Protein AF-A0A7J9QYI3-F1 (afdb_monomer_lite)

Foldseek 3Di:
DDWDDPPPPRDIDDPDDDDCVQQPDPPPPHHQDPVNSVVSVVVRVVVD

pLDDT: mean 93.93, std 4.89, range [80.44, 98.12]

Sequence (48 aa):
MKYKKLGKSGIKVSEIGFGAWTIGLDWWGKKIEEDEAKRMLKKAYDLG

Structure (mmCIF, N/CA/C/O backbone):
data_AF-A0A7J9QYI3-F1
#
_entry.id   AF-A0A7J9QYI3-F1
#
loop_
_atom_site.group_PDB
_atom_site.id
_atom_site.type_symbol
_atom_site.label_atom_id
_atom_site.label_alt_id
_atom_site.label_comp_id
_atom_site.label_asym_id
_atom_site.label_entity_id
_atom_site.label_seq_id
_atom_site.pdbx_PDB_ins_code
_atom_site.Cartn_x
_atom_site.Cartn_y
_atom_site.Cartn_z
_atom_site.occupancy
_atom_site.B_iso_or_equiv
_atom_site.auth_seq_id
_atom_site.auth_comp_id
_atom_site.auth_asym_id
_atom_site.auth_atom_id
_atom_site.pdbx_PDB_model_num
ATOM 1 N N . MET A 1 1 ? -7.465 -6.360 8.114 1.00 88.38 1 MET A N 1
ATOM 2 C CA . MET A 1 1 ? -6.569 -5.259 8.524 1.00 88.38 1 MET A CA 1
ATOM 3 C C . MET A 1 1 ? -7.181 -4.457 9.672 1.00 88.38 1 MET A C 1
ATOM 5 O O . MET A 1 1 ? -8.404 -4.427 9.781 1.00 88.38 1 MET A O 1
ATOM 9 N N . LYS A 1 2 ? -6.369 -3.825 10.531 1.00 95.50 2 LYS A N 1
ATOM 10 C CA . LYS A 1 2 ? -6.840 -2.817 11.501 1.00 95.50 2 LYS A CA 1
ATOM 11 C C . LYS A 1 2 ? -6.785 -1.426 10.865 1.00 95.50 2 LYS A C 1
ATOM 13 O O . LYS A 1 2 ? -5.872 -1.153 10.092 1.00 95.50 2 LYS A O 1
ATOM 18 N N . TYR A 1 3 ? -7.734 -0.556 11.216 1.00 96.62 3 TYR A N 1
ATOM 19 C CA . TYR A 1 3 ? -7.839 0.799 10.667 1.00 96.62 3 TYR A CA 1
ATOM 20 C C . TYR A 1 3 ? -7.857 1.858 11.770 1.00 96.62 3 TYR A C 1
ATOM 22 O O . TYR A 1 3 ? -8.486 1.670 12.813 1.00 96.62 3 TYR A O 1
ATOM 30 N N . LYS A 1 4 ? -7.224 3.005 11.510 1.00 97.31 4 LYS A N 1
ATOM 31 C CA . LYS A 1 4 ? -7.198 4.180 12.391 1.00 97.31 4 LYS A CA 1
ATOM 32 C C . LYS A 1 4 ? -7.615 5.445 11.655 1.00 97.31 4 LYS A C 1
ATOM 34 O O . LYS A 1 4 ? -7.474 5.557 10.441 1.00 97.31 4 LYS A O 1
ATOM 39 N N . LYS A 1 5 ? -8.135 6.420 12.405 1.00 98.12 5 LYS A N 1
ATOM 40 C CA . LYS A 1 5 ? -8.431 7.754 11.873 1.00 98.12 5 LYS A CA 1
ATOM 41 C C . LYS A 1 5 ? -7.119 8.498 11.615 1.00 98.12 5 LYS A C 1
ATOM 43 O O . LYS A 1 5 ? -6.290 8.609 12.517 1.00 98.12 5 LYS A O 1
ATOM 48 N N . LEU A 1 6 ? -6.947 9.030 10.409 1.00 97.56 6 LEU A N 1
ATOM 49 C CA . LEU A 1 6 ? -5.770 9.804 10.033 1.00 97.56 6 LEU A CA 1
ATOM 50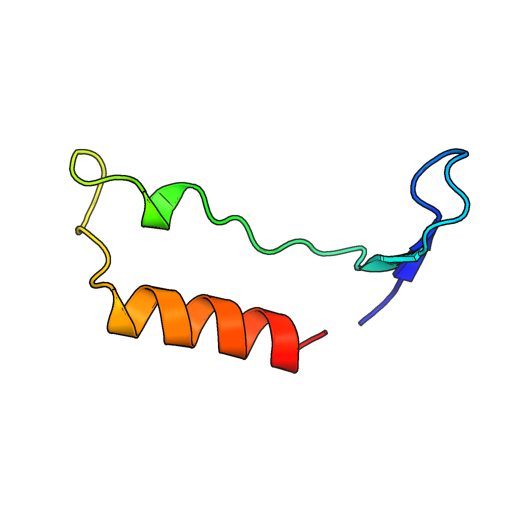 C C . LEU A 1 6 ? -5.866 11.218 10.622 1.00 97.56 6 LEU A C 1
ATOM 52 O O . LEU A 1 6 ? -6.451 12.128 10.026 1.00 97.56 6 LEU A O 1
ATOM 56 N N . GLY A 1 7 ? -5.331 11.394 11.829 1.00 96.69 7 GLY A N 1
ATOM 57 C CA . GLY A 1 7 ? -5.345 12.670 12.543 1.00 96.69 7 GLY A CA 1
ATOM 58 C C . GLY A 1 7 ? -6.758 13.254 12.661 1.00 96.69 7 GLY A C 1
ATOM 59 O O . GLY A 1 7 ? -7.697 12.589 13.105 1.00 96.69 7 GLY A O 1
ATOM 60 N N . LYS A 1 8 ? -6.929 14.509 12.236 1.00 97.88 8 LYS A N 1
ATOM 61 C CA . LYS A 1 8 ? -8.222 15.215 12.274 1.00 97.88 8 LYS A CA 1
ATOM 62 C C . LYS A 1 8 ? -9.038 15.098 10.978 1.00 97.88 8 LYS A C 1
ATOM 64 O O . LYS A 1 8 ? -10.144 15.618 10.935 1.00 97.88 8 LYS A O 1
ATOM 69 N N . SER A 1 9 ? -8.547 14.383 9.961 1.00 97.38 9 SER A N 1
ATOM 70 C CA . SER A 1 9 ? -9.137 14.384 8.607 1.00 97.38 9 SER A CA 1
ATOM 71 C C . SER A 1 9 ? -10.511 13.714 8.490 1.00 97.38 9 SER A C 1
ATOM 73 O O . SER A 1 9 ? -11.218 13.939 7.519 1.00 97.38 9 SER A O 1
ATOM 75 N N . GLY A 1 10 ? -10.893 12.852 9.438 1.00 96.75 10 GLY A N 1
ATOM 76 C CA . GLY A 1 10 ? -12.115 12.038 9.308 1.00 96.75 10 GLY A CA 1
ATOM 77 C C . GLY A 1 10 ? -11.910 10.738 8.528 1.00 96.75 10 GLY A C 1
ATOM 78 O O . GLY A 1 10 ? -12.729 9.832 8.650 1.00 96.75 10 GLY A O 1
ATOM 79 N N . ILE A 1 11 ? -10.797 10.605 7.806 1.00 97.81 11 ILE A N 1
ATOM 80 C CA . ILE A 1 11 ? -10.496 9.447 6.964 1.00 97.81 11 ILE A CA 1
ATOM 81 C C . ILE A 1 11 ? -9.990 8.296 7.836 1.00 97.81 11 ILE A C 1
ATOM 83 O O . ILE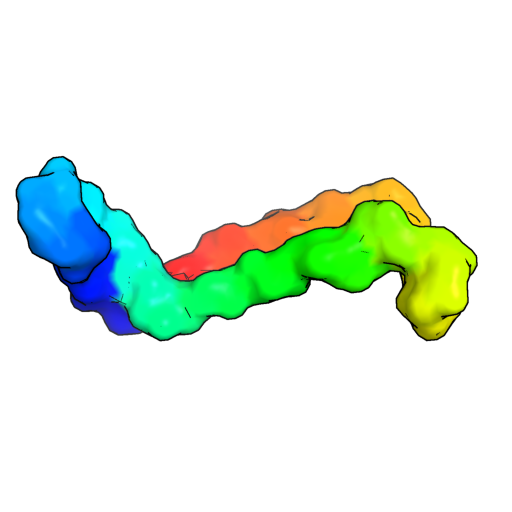 A 1 11 ? -9.140 8.499 8.705 1.00 97.81 11 ILE A O 1
ATOM 87 N N . LYS A 1 12 ? -10.501 7.082 7.605 1.00 96.88 12 LYS A N 1
ATOM 88 C CA . LYS A 1 12 ? -9.959 5.847 8.185 1.00 96.88 12 LYS A CA 1
ATOM 89 C C . LYS A 1 12 ? -8.972 5.218 7.202 1.00 96.88 12 LYS A C 1
ATOM 91 O O . LYS A 1 12 ? -9.320 5.014 6.046 1.00 96.88 12 LYS A O 1
ATOM 96 N N . VAL A 1 13 ? -7.771 4.900 7.671 1.00 96.75 13 VAL A N 1
ATOM 97 C CA . VAL A 1 13 ? -6.692 4.272 6.890 1.00 96.75 13 VAL A CA 1
ATOM 98 C C . VAL A 1 13 ? -6.205 3.009 7.589 1.00 96.75 13 VAL A C 1
ATOM 100 O O . VAL A 1 13 ? -6.379 2.885 8.803 1.00 96.75 13 VAL A O 1
ATOM 103 N N . SER A 1 14 ? -5.624 2.071 6.838 1.00 97.25 14 SER A N 1
ATOM 104 C CA . SER A 1 14 ? -4.956 0.905 7.425 1.00 97.25 14 SER A CA 1
ATOM 105 C C . SER A 1 14 ? -3.832 1.361 8.363 1.00 97.25 14 SER A C 1
ATOM 107 O O . SER A 1 14 ? -3.138 2.337 8.080 1.00 97.25 14 SER A O 1
ATOM 109 N N . GLU A 1 15 ? -3.640 0.659 9.481 1.00 96.38 15 GLU A N 1
ATOM 110 C CA . GLU A 1 15 ? -2.470 0.872 10.346 1.00 96.38 15 GLU A CA 1
ATOM 111 C C . GLU A 1 15 ? -1.149 0.468 9.670 1.00 96.38 15 GLU A C 1
ATOM 113 O O . GLU A 1 15 ? -0.086 0.910 10.100 1.00 96.38 15 GLU A O 1
ATOM 118 N N . ILE A 1 16 ? -1.212 -0.361 8.623 1.00 96.56 16 ILE A N 1
ATOM 119 C CA . ILE A 1 16 ? -0.066 -0.836 7.844 1.00 96.56 16 ILE A CA 1
ATOM 120 C C . ILE A 1 16 ? -0.191 -0.306 6.413 1.00 96.56 16 ILE A C 1
ATOM 122 O O . ILE A 1 16 ? -1.150 -0.618 5.709 1.00 96.56 16 ILE A O 1
ATOM 126 N N . GLY A 1 17 ? 0.791 0.483 5.977 1.00 95.88 17 GLY A N 1
ATOM 127 C CA . GLY A 1 17 ? 0.876 0.992 4.608 1.00 95.88 17 GLY A CA 1
ATOM 128 C C . GLY A 1 17 ? 1.820 0.166 3.734 1.00 95.88 17 GLY A C 1
ATOM 129 O O . GLY A 1 17 ? 2.819 -0.367 4.214 1.00 95.88 17 GLY A O 1
ATOM 130 N N . PHE A 1 18 ? 1.530 0.105 2.435 1.00 96.69 18 PHE A N 1
ATOM 131 C CA . PHE A 1 18 ? 2.452 -0.432 1.438 1.00 96.69 18 PHE A CA 1
ATOM 132 C C . PHE A 1 18 ? 3.391 0.674 0.941 1.00 96.69 18 PHE A C 1
ATOM 134 O O . PHE A 1 18 ? 2.950 1.652 0.336 1.00 96.69 18 PHE A O 1
ATOM 141 N N . GLY A 1 19 ? 4.689 0.530 1.206 1.00 94.62 19 GLY A N 1
ATOM 142 C CA . GLY A 1 19 ? 5.707 1.442 0.690 1.00 94.62 19 GLY A CA 1
ATOM 143 C C . GLY A 1 19 ? 5.986 1.174 -0.788 1.00 94.62 19 GLY A C 1
ATOM 144 O O . GLY A 1 19 ? 6.415 0.082 -1.141 1.00 94.62 19 GLY A O 1
ATOM 145 N N . ALA A 1 20 ? 5.785 2.178 -1.642 1.00 94.19 20 ALA A N 1
ATOM 146 C CA . ALA A 1 20 ? 5.968 2.065 -3.093 1.00 94.19 20 ALA A CA 1
ATOM 147 C C . ALA A 1 20 ? 7.276 2.698 -3.609 1.00 94.19 20 ALA A C 1
ATOM 149 O O . ALA A 1 20 ? 7.453 2.839 -4.814 1.00 94.19 20 ALA A O 1
ATOM 150 N N . TRP A 1 21 ? 8.195 3.093 -2.718 1.00 91.62 21 TRP A N 1
ATOM 151 C CA . TRP A 1 21 ? 9.412 3.822 -3.100 1.00 91.62 21 TRP A CA 1
ATOM 152 C C . TRP A 1 21 ? 10.252 3.061 -4.135 1.00 91.62 21 TRP A C 1
ATOM 154 O O . TRP A 1 21 ? 10.634 3.638 -5.147 1.00 91.62 21 TRP A O 1
ATOM 164 N N . THR A 1 22 ? 10.470 1.760 -3.935 1.00 91.69 22 THR A N 1
ATOM 165 C CA . THR A 1 22 ? 11.313 0.931 -4.812 1.00 91.69 22 THR A CA 1
ATOM 166 C C . THR A 1 22 ? 10.728 0.695 -6.203 1.00 91.69 22 THR A C 1
ATOM 168 O O . THR A 1 22 ? 11.477 0.354 -7.110 1.00 91.69 22 THR A O 1
ATOM 171 N N . ILE A 1 23 ? 9.420 0.905 -6.406 1.00 92.44 23 ILE A N 1
ATOM 172 C CA . ILE A 1 23 ? 8.774 0.752 -7.721 1.00 92.44 23 ILE A CA 1
ATOM 173 C C . ILE A 1 23 ? 9.296 1.799 -8.716 1.00 92.44 23 ILE A C 1
ATOM 175 O O . ILE A 1 23 ? 9.383 1.521 -9.906 1.00 92.44 23 ILE A O 1
ATOM 179 N N . GLY A 1 24 ? 9.655 2.992 -8.236 1.00 86.38 24 GLY A N 1
ATOM 180 C CA . GLY A 1 24 ? 10.146 4.088 -9.073 1.00 86.38 24 GLY A CA 1
ATOM 181 C C . GLY A 1 24 ? 11.669 4.179 -9.189 1.00 86.38 24 GLY A C 1
ATOM 182 O O . GLY A 1 24 ? 12.153 5.154 -9.757 1.00 86.38 24 GLY A O 1
ATOM 183 N N . LEU A 1 25 ? 12.427 3.235 -8.619 1.00 89.75 25 LEU A N 1
ATOM 184 C CA . LEU A 1 25 ? 13.891 3.269 -8.641 1.00 89.75 25 LEU A CA 1
ATOM 185 C C . LEU A 1 25 ? 14.440 2.290 -9.676 1.00 89.75 25 LEU A C 1
ATOM 187 O O . LEU A 1 25 ? 14.076 1.117 -9.711 1.00 89.75 25 LEU A O 1
ATOM 191 N N . ASP A 1 26 ? 15.383 2.774 -10.469 1.00 84.19 26 ASP A N 1
ATOM 192 C CA . ASP A 1 26 ? 16.219 1.985 -11.374 1.00 84.19 26 ASP A CA 1
ATOM 193 C C . ASP A 1 26 ? 17.695 1.951 -10.935 1.00 84.19 26 ASP A C 1
ATOM 195 O O . ASP A 1 26 ? 18.471 1.150 -11.449 1.00 84.19 26 ASP A O 1
ATOM 199 N N . TRP A 1 27 ? 18.070 2.778 -9.954 1.00 81.38 27 TRP A N 1
ATOM 200 C CA . TRP A 1 27 ? 19.441 2.935 -9.456 1.00 81.38 27 TRP A CA 1
ATOM 201 C C . TRP A 1 27 ? 19.714 2.240 -8.113 1.00 81.38 27 TRP A C 1
ATOM 203 O O . TRP A 1 27 ? 20.865 2.164 -7.683 1.00 81.38 27 TRP A O 1
ATOM 213 N N . TRP A 1 28 ? 18.680 1.728 -7.438 1.00 80.44 28 TRP A N 1
ATOM 214 C CA . TRP A 1 28 ? 18.806 1.018 -6.163 1.00 80.44 28 TRP A CA 1
ATOM 215 C C . TRP A 1 28 ? 18.117 -0.347 -6.226 1.00 80.44 28 TRP A C 1
ATOM 217 O O . TRP A 1 28 ? 16.890 -0.445 -6.199 1.00 80.44 28 TRP A O 1
ATOM 227 N N . GLY A 1 29 ? 18.923 -1.410 -6.263 1.00 82.06 29 GLY A N 1
ATOM 228 C CA . GLY A 1 29 ? 18.439 -2.786 -6.360 1.00 82.06 29 GLY A CA 1
A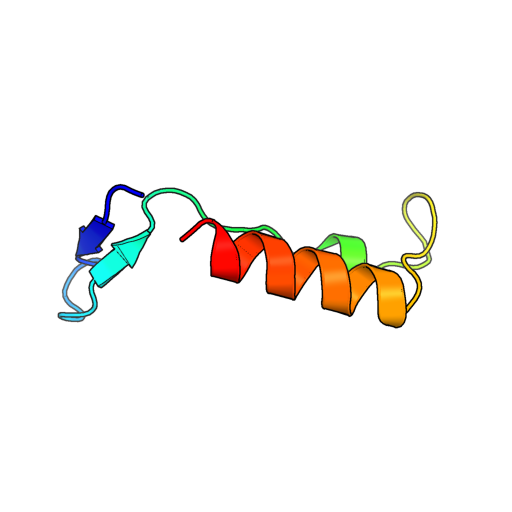TOM 229 C C . GLY A 1 29 ? 18.014 -3.180 -7.776 1.00 82.06 29 GLY A C 1
ATOM 230 O O . GLY A 1 29 ? 18.437 -2.583 -8.764 1.00 82.06 29 GLY A O 1
ATOM 231 N N . LYS A 1 30 ? 17.201 -4.238 -7.881 1.00 86.19 30 LYS A N 1
ATOM 232 C CA . LYS A 1 30 ? 16.646 -4.673 -9.164 1.00 86.19 30 LYS A CA 1
ATOM 233 C C . LYS A 1 30 ? 15.485 -3.754 -9.538 1.00 86.19 30 LYS A C 1
ATOM 235 O O . LYS A 1 30 ? 14.542 -3.629 -8.758 1.00 86.19 30 LYS A O 1
ATOM 240 N N . LYS A 1 31 ? 15.539 -3.182 -10.743 1.00 90.19 31 LYS A N 1
ATOM 241 C CA . LYS A 1 31 ? 14.409 -2.467 -11.339 1.00 90.19 31 LYS A CA 1
ATOM 242 C C . LY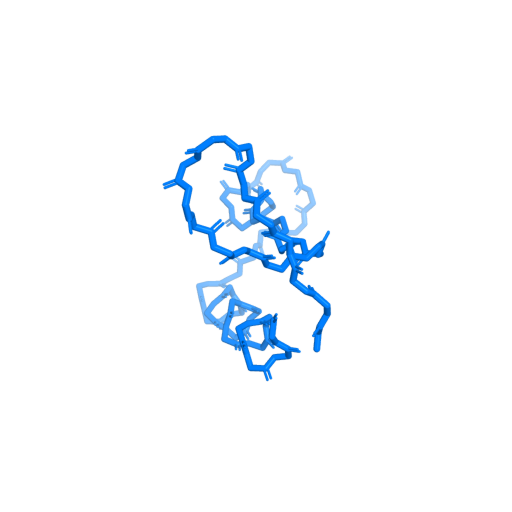S A 1 31 ? 13.167 -3.364 -11.318 1.00 90.19 31 LYS A C 1
ATOM 244 O O . LYS A 1 31 ? 13.218 -4.512 -11.763 1.00 90.19 31 LYS A O 1
ATOM 249 N N . ILE A 1 32 ? 12.075 -2.837 -10.778 1.00 93.75 32 ILE A N 1
ATOM 250 C CA . ILE A 1 32 ? 10.786 -3.526 -10.757 1.00 93.75 32 ILE A CA 1
ATOM 251 C C . ILE A 1 32 ? 10.105 -3.283 -12.103 1.00 93.75 32 ILE A C 1
ATOM 253 O O . ILE A 1 32 ? 9.903 -2.139 -12.508 1.00 93.75 32 ILE A O 1
ATOM 257 N N . GLU A 1 33 ? 9.759 -4.365 -12.796 1.00 94.56 33 GLU A N 1
ATOM 258 C CA . GLU A 1 33 ? 9.028 -4.284 -14.059 1.00 94.56 33 GLU A CA 1
ATOM 259 C C . GLU A 1 33 ? 7.570 -3.871 -13.823 1.00 94.56 33 GLU A C 1
ATOM 261 O O . GLU A 1 33 ? 6.979 -4.167 -12.781 1.00 94.56 33 GLU A O 1
ATOM 266 N N . GLU A 1 34 ? 6.964 -3.207 -14.806 1.00 94.50 34 GLU A N 1
ATOM 267 C CA . GLU A 1 34 ? 5.640 -2.589 -14.656 1.00 94.50 34 GLU A CA 1
ATOM 268 C C . GLU A 1 34 ? 4.555 -3.593 -14.224 1.00 94.50 34 GLU A C 1
ATOM 270 O O . GLU A 1 34 ? 3.752 -3.312 -13.330 1.00 94.50 34 GLU A O 1
ATOM 275 N N . ASP A 1 35 ? 4.555 -4.793 -14.803 1.00 97.38 35 ASP A N 1
ATOM 276 C CA . ASP A 1 35 ? 3.593 -5.839 -14.447 1.00 97.38 35 ASP A CA 1
ATOM 277 C C . ASP A 1 35 ? 3.813 -6.373 -13.029 1.00 97.38 35 ASP A C 1
ATOM 279 O O . ASP A 1 35 ? 2.858 -6.687 -12.313 1.00 97.38 35 ASP A O 1
ATOM 283 N N . GLU A 1 36 ? 5.065 -6.438 -12.574 1.00 96.00 36 GLU A N 1
ATOM 284 C CA . GLU A 1 36 ? 5.374 -6.813 -11.200 1.00 96.00 36 GLU A CA 1
ATOM 285 C C . GLU A 1 36 ? 4.894 -5.740 -10.220 1.00 96.00 36 GLU A C 1
ATOM 287 O O . GLU A 1 36 ? 4.208 -6.075 -9.251 1.00 96.00 36 GLU A O 1
ATOM 292 N N . ALA A 1 37 ? 5.129 -4.462 -10.527 1.00 96.12 37 ALA A N 1
ATOM 293 C CA . ALA A 1 37 ? 4.626 -3.338 -9.744 1.00 96.12 37 ALA A CA 1
ATOM 294 C C . ALA A 1 37 ? 3.092 -3.359 -9.624 1.00 96.12 37 ALA A C 1
ATOM 296 O O . ALA A 1 37 ? 2.553 -3.237 -8.519 1.00 96.12 37 ALA A O 1
ATOM 297 N N . LYS A 1 38 ? 2.373 -3.596 -10.732 1.00 97.38 38 LYS A N 1
ATOM 298 C CA . LYS A 1 38 ? 0.905 -3.733 -10.735 1.00 97.38 38 LYS A CA 1
ATOM 299 C C . LYS A 1 38 ? 0.440 -4.875 -9.833 1.00 97.38 38 LYS A C 1
ATOM 301 O O . LYS A 1 38 ? -0.479 -4.683 -9.035 1.00 97.38 38 LYS A O 1
ATOM 306 N N . ARG A 1 39 ? 1.081 -6.050 -9.907 1.00 98.00 39 ARG A N 1
ATOM 307 C CA . ARG A 1 39 ? 0.749 -7.193 -9.035 1.00 98.00 39 ARG A CA 1
ATOM 308 C C . ARG A 1 39 ? 1.007 -6.887 -7.564 1.00 98.00 39 ARG A C 1
ATOM 310 O O . ARG A 1 39 ? 0.182 -7.253 -6.733 1.00 98.00 39 ARG A O 1
ATOM 317 N N . MET A 1 40 ? 2.114 -6.220 -7.236 1.00 97.00 40 MET A N 1
ATOM 318 C CA . MET A 1 40 ? 2.445 -5.840 -5.858 1.00 97.00 40 MET A CA 1
ATOM 319 C C .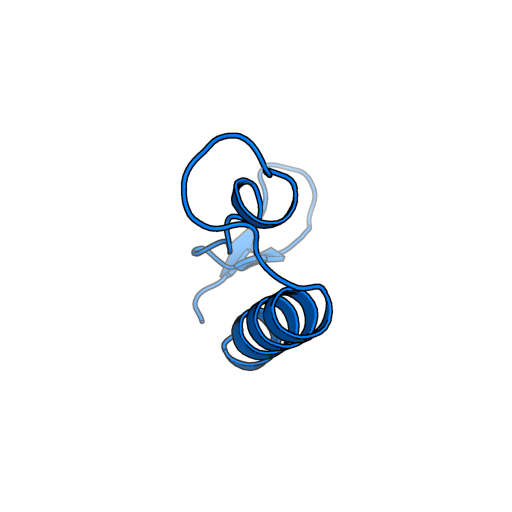 MET A 1 40 ? 1.398 -4.886 -5.276 1.00 97.00 40 MET A C 1
ATOM 321 O O . MET A 1 40 ? 0.869 -5.152 -4.198 1.00 97.00 40 MET A O 1
ATOM 325 N N . LEU A 1 41 ? 1.036 -3.831 -6.017 1.00 96.94 41 LEU A N 1
ATOM 326 C CA . LEU A 1 41 ? -0.001 -2.875 -5.613 1.00 96.94 41 LEU A CA 1
ATOM 327 C C . LEU A 1 41 ? -1.364 -3.552 -5.451 1.00 96.94 41 L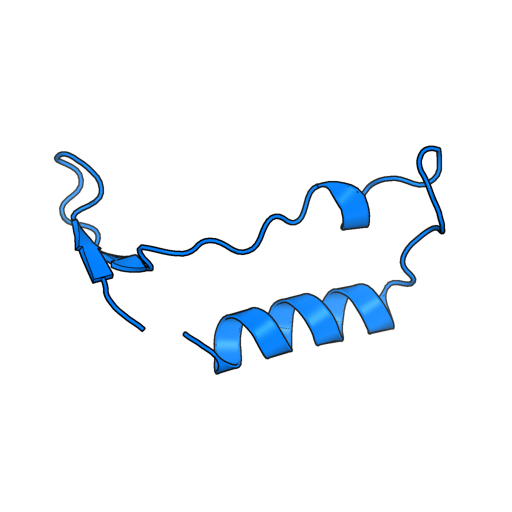EU A C 1
ATOM 329 O O . LEU A 1 41 ? -2.043 -3.348 -4.444 1.00 96.94 41 LEU A O 1
ATOM 333 N N . LYS A 1 42 ? -1.745 -4.402 -6.412 1.00 98.06 42 LYS A N 1
ATOM 334 C CA . LYS A 1 42 ? -3.002 -5.154 -6.359 1.00 98.06 42 LYS A CA 1
ATOM 335 C C . LYS A 1 42 ? -3.038 -6.092 -5.156 1.00 98.06 42 LYS A C 1
ATOM 337 O O . LYS A 1 42 ? -4.021 -6.106 -4.426 1.00 98.06 42 LYS A O 1
ATOM 342 N N . LYS A 1 43 ? -1.947 -6.816 -4.898 1.00 97.81 43 LYS A N 1
ATOM 343 C CA . LYS A 1 43 ? -1.847 -7.723 -3.753 1.00 97.81 43 LYS A CA 1
ATOM 344 C C . LYS A 1 43 ? -1.905 -6.977 -2.423 1.00 97.81 43 LYS A C 1
ATOM 346 O O . LYS A 1 43 ? -2.573 -7.456 -1.515 1.00 97.81 43 LYS A O 1
ATOM 351 N N . ALA A 1 44 ? -1.229 -5.835 -2.308 1.00 97.06 44 ALA A N 1
ATOM 352 C CA . ALA A 1 44 ? -1.299 -4.994 -1.118 1.00 97.06 44 ALA A CA 1
ATOM 353 C C . ALA A 1 44 ? -2.739 -4.533 -0.859 1.00 97.06 44 ALA A C 1
ATOM 355 O O . ALA A 1 44 ? -3.246 -4.729 0.239 1.00 97.06 44 ALA A O 1
ATOM 356 N N . TYR A 1 45 ? -3.418 -4.028 -1.893 1.00 96.00 45 TYR A N 1
ATOM 357 C CA . TYR A 1 45 ? -4.822 -3.626 -1.814 1.00 96.00 45 TYR A CA 1
ATOM 358 C C . TYR A 1 45 ? -5.749 -4.781 -1.404 1.00 96.00 45 TYR A C 1
ATOM 360 O O . TYR A 1 45 ? -6.587 -4.616 -0.522 1.00 96.00 45 TYR A O 1
ATOM 368 N N . ASP A 1 46 ? -5.585 -5.962 -2.006 1.00 96.75 46 ASP A N 1
ATOM 369 C CA . ASP A 1 46 ? -6.423 -7.133 -1.718 1.00 96.75 46 ASP A CA 1
ATOM 370 C C . ASP A 1 46 ? -6.200 -7.688 -0.293 1.00 96.75 46 ASP A C 1
ATOM 372 O O . ASP A 1 46 ? -7.057 -8.396 0.236 1.00 96.75 46 ASP A O 1
ATOM 376 N N . LEU A 1 47 ? -5.059 -7.384 0.341 1.00 95.38 47 LEU A N 1
ATOM 377 C CA . LEU A 1 47 ? -4.763 -7.758 1.731 1.00 95.38 47 LEU A CA 1
ATOM 378 C C . LEU A 1 47 ? -5.313 -6.755 2.765 1.00 95.38 47 LEU A C 1
ATOM 380 O O . LEU A 1 47 ? -5.432 -7.117 3.942 1.00 95.38 47 LEU A O 1
ATOM 384 N N . GLY A 1 48 ? -5.709 -5.553 2.329 1.00 84.25 48 GLY A N 1
ATOM 385 C CA . GLY A 1 48 ? -6.464 -4.555 3.100 1.00 84.25 48 GLY A CA 1
ATOM 386 C C . GLY A 1 48 ? -5.643 -3.398 3.641 1.00 84.25 48 GLY A C 1
ATOM 387 O O . GLY A 1 48 ? -6.084 -2.861 4.681 1.00 84.25 48 GLY A O 1
#

Secondary structure (DSSP, 8-state):
--EEE-TTS--EEESS----GGGG-SSSSSPPPHHHHHHHHHHHHHH-

Radius of gyration: 13.72 Å; chains: 1; bounding box: 32×23×27 Å